Protein AF-G3H5D8-F1 (afdb_monomer_lite)

InterPro domains:
  IPR029676 Cilia- and flagella-associated protein 221 [PTHR46500] (36-100)

pLDDT: mean 80.96, std 14.47, range [38.12, 96.0]

Structure (mmCIF, N/CA/C/O backbone):
data_AF-G3H5D8-F1
#
_entry.id   AF-G3H5D8-F1
#
loop_
_atom_site.group_PDB
_atom_site.id
_atom_site.type_symbol
_atom_site.label_atom_id
_atom_site.label_alt_id
_atom_site.label_comp_id
_atom_site.label_asym_id
_atom_site.label_entity_id
_atom_site.label_seq_id
_atom_site.pdbx_PDB_ins_code
_atom_site.Cartn_x
_atom_site.Cartn_y
_atom_site.Cartn_z
_atom_site.occupancy
_atom_site.B_iso_or_equiv
_atom_site.auth_seq_id
_atom_site.auth_comp_id
_atom_site.auth_asym_id
_atom_site.auth_atom_id
_atom_site.pdbx_PDB_model_num
ATOM 1 N N . GLU A 1 1 ? -18.554 2.146 -3.412 1.00 39.69 1 GLU A N 1
ATOM 2 C CA . GLU A 1 1 ? -18.947 2.129 -1.981 1.00 39.69 1 GLU A CA 1
ATOM 3 C C . GLU A 1 1 ? -18.303 1.027 -1.132 1.00 39.69 1 GLU A C 1
ATOM 5 O O . GLU A 1 1 ? -18.133 1.243 0.061 1.00 39.69 1 GLU A O 1
ATOM 10 N N . VAL A 1 2 ? -17.910 -0.124 -1.700 1.00 43.47 2 VAL A N 1
ATOM 11 C CA . VAL A 1 2 ? -17.350 -1.258 -0.927 1.00 43.47 2 VAL A CA 1
ATOM 12 C C . VAL A 1 2 ? -16.068 -0.888 -0.163 1.00 43.47 2 VAL A C 1
ATOM 14 O O . VAL A 1 2 ? -15.934 -1.240 1.004 1.00 43.47 2 VAL A O 1
ATOM 17 N N . TYR A 1 3 ? -15.170 -0.100 -0.763 1.00 38.12 3 TYR A N 1
ATOM 18 C CA . TYR A 1 3 ? -13.916 0.290 -0.109 1.00 38.12 3 TYR A CA 1
ATOM 19 C C . TYR A 1 3 ? -14.119 1.283 1.044 1.00 38.12 3 TYR A C 1
ATOM 21 O O . TYR A 1 3 ? -13.540 1.100 2.104 1.00 38.12 3 TYR A O 1
ATOM 29 N N . THR A 1 4 ? -14.993 2.285 0.924 1.00 44.94 4 THR A N 1
ATOM 30 C CA . THR A 1 4 ? -15.151 3.334 1.954 1.00 44.94 4 THR A CA 1
ATOM 31 C C . THR A 1 4 ? -15.580 2.783 3.318 1.00 44.94 4 THR A C 1
ATOM 33 O O . THR A 1 4 ? -15.133 3.283 4.348 1.00 44.94 4 THR A O 1
ATOM 36 N N . LYS A 1 5 ? -16.405 1.726 3.331 1.00 44.47 5 LYS A N 1
ATOM 37 C CA . LYS A 1 5 ? -16.816 1.021 4.558 1.00 44.47 5 LYS A CA 1
ATOM 38 C C . LYS A 1 5 ? -15.682 0.208 5.191 1.00 44.47 5 LYS A C 1
ATOM 40 O O . LYS A 1 5 ? -15.685 0.015 6.397 1.00 44.47 5 LYS A O 1
ATOM 45 N N . ILE A 1 6 ? -14.729 -0.253 4.383 1.00 54.09 6 ILE A N 1
ATOM 46 C CA . ILE A 1 6 ? -13.585 -1.069 4.808 1.00 54.09 6 ILE A CA 1
ATOM 47 C C . ILE A 1 6 ? -12.391 -0.195 5.229 1.00 54.09 6 ILE A C 1
ATOM 49 O O . ILE A 1 6 ? -11.550 -0.652 5.991 1.00 54.09 6 ILE A O 1
ATOM 53 N N . LEU A 1 7 ? -12.338 1.064 4.776 1.00 52.59 7 LEU A N 1
ATOM 54 C CA . LEU A 1 7 ? -11.299 2.049 5.112 1.00 52.59 7 LEU A CA 1
ATOM 55 C C . LEU A 1 7 ? -11.572 2.843 6.397 1.00 52.59 7 LEU A C 1
ATOM 57 O O . LEU A 1 7 ? -10.671 3.503 6.917 1.00 52.59 7 LEU A O 1
ATOM 61 N N . ASN A 1 8 ? -12.803 2.782 6.906 1.00 54.81 8 ASN A N 1
ATOM 62 C CA . ASN A 1 8 ? -13.223 3.430 8.141 1.00 54.81 8 ASN A CA 1
ATOM 63 C C . ASN A 1 8 ? -13.911 2.402 9.041 1.00 54.81 8 ASN A C 1
ATOM 65 O O . ASN A 1 8 ? -15.096 2.115 8.869 1.00 54.81 8 ASN A O 1
ATOM 69 N N . ASN A 1 9 ? -13.181 1.883 10.028 1.00 61.34 9 ASN A N 1
ATOM 70 C CA . ASN A 1 9 ? -13.796 1.210 11.164 1.00 61.34 9 ASN A CA 1
ATOM 71 C C . ASN A 1 9 ? -14.131 2.260 12.243 1.00 61.34 9 ASN A C 1
ATOM 73 O O . ASN A 1 9 ? -13.458 3.286 12.338 1.00 61.34 9 ASN A O 1
ATOM 77 N N . LYS A 1 10 ? -15.144 2.017 13.088 1.00 63.81 10 LYS A N 1
ATOM 78 C CA . LYS A 1 10 ? -15.449 2.884 14.243 1.00 63.81 10 LYS A CA 1
ATOM 79 C C . LYS A 1 10 ? -14.233 3.098 15.154 1.00 63.81 10 LYS A C 1
ATOM 81 O O . LYS A 1 10 ? -14.158 4.134 15.807 1.00 63.81 10 LYS A O 1
ATOM 86 N N . ALA A 1 11 ? -13.321 2.126 15.201 1.00 66.19 11 ALA A N 1
ATOM 87 C CA . ALA A 1 11 ? -12.165 2.137 16.086 1.00 66.19 11 ALA A CA 1
ATOM 88 C C . ALA A 1 11 ? -10.838 2.538 15.421 1.00 66.19 11 ALA A C 1
ATOM 90 O O . ALA A 1 11 ? -9.925 2.906 16.144 1.00 66.19 11 ALA A O 1
ATOM 91 N N . ILE A 1 12 ? -10.677 2.426 14.094 1.00 76.75 12 ILE A N 1
ATOM 92 C CA . ILE A 1 12 ? -9.393 2.696 13.418 1.00 76.75 12 ILE A CA 1
ATOM 93 C C . ILE A 1 12 ? -9.626 3.287 12.024 1.00 76.75 12 ILE A C 1
ATOM 95 O O . ILE A 1 12 ? -10.480 2.815 11.270 1.00 76.75 12 ILE A O 1
ATOM 99 N N . GLN A 1 13 ? -8.811 4.281 11.660 1.00 83.00 13 GLN A N 1
ATOM 100 C CA . GLN A 1 13 ? -8.738 4.850 10.313 1.00 83.00 13 GLN A CA 1
ATOM 101 C C . GLN A 1 13 ? -7.304 4.794 9.767 1.00 83.00 13 GLN A C 1
ATOM 103 O O . GLN A 1 13 ? -6.387 5.317 10.403 1.00 83.00 13 GLN A O 1
ATOM 108 N N . ALA A 1 14 ? -7.122 4.236 8.565 1.00 83.25 14 ALA A N 1
ATOM 109 C CA . ALA A 1 14 ? -5.847 4.263 7.845 1.00 83.25 14 ALA A CA 1
ATOM 110 C C . ALA A 1 14 ? -5.716 5.493 6.936 1.00 83.25 14 ALA A C 1
ATOM 112 O O . ALA A 1 14 ? -6.669 5.895 6.263 1.00 83.25 14 ALA A O 1
ATOM 113 N N . ARG A 1 15 ? -4.519 6.086 6.907 1.00 85.38 15 ARG A N 1
ATOM 114 C CA . ARG A 1 15 ? -4.148 7.210 6.046 1.00 85.38 15 ARG A CA 1
ATOM 115 C C . ARG A 1 15 ? -2.745 6.976 5.461 1.00 85.38 15 ARG A C 1
ATOM 117 O O . ARG A 1 15 ? -1.792 6.928 6.231 1.00 85.38 15 ARG A O 1
ATOM 124 N N . PRO A 1 16 ? -2.601 6.852 4.132 1.00 86.00 16 PRO A N 1
ATOM 125 C C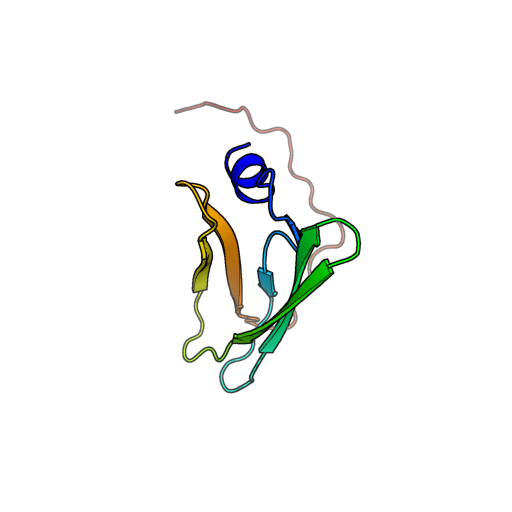A . PRO A 1 16 ? -3.678 6.802 3.143 1.00 86.00 16 PRO A CA 1
ATOM 126 C C . PRO A 1 16 ? -4.543 5.536 3.300 1.00 86.00 16 PRO A C 1
ATOM 128 O O . PRO A 1 16 ? -4.104 4.528 3.846 1.00 86.00 16 PRO A O 1
ATOM 131 N N . GLY A 1 17 ? -5.791 5.594 2.827 1.00 84.69 17 GLY A N 1
ATOM 132 C CA . GLY A 1 17 ? -6.683 4.426 2.814 1.00 84.69 17 GLY A CA 1
ATOM 133 C C . GLY A 1 17 ? -6.324 3.406 1.727 1.00 84.69 17 GLY A C 1
ATOM 134 O O . GLY A 1 17 ? -6.768 2.271 1.767 1.00 84.69 17 GLY A O 1
ATOM 135 N N . ILE A 1 18 ? -5.506 3.781 0.749 1.00 89.56 18 ILE A N 1
ATOM 136 C CA . ILE A 1 18 ? -4.991 2.879 -0.282 1.00 89.56 18 ILE A CA 1
ATOM 137 C C . ILE A 1 18 ? -3.512 3.197 -0.455 1.00 89.56 18 ILE A C 1
ATOM 139 O O . ILE A 1 18 ? -3.128 4.368 -0.454 1.00 89.56 18 ILE A O 1
ATOM 143 N N . VAL A 1 19 ? -2.687 2.167 -0.604 1.00 92.62 19 VAL A N 1
ATOM 144 C CA . VAL A 1 19 ? -1.257 2.314 -0.873 1.00 92.62 19 VAL A CA 1
ATOM 145 C C . VAL A 1 19 ? -1.008 2.102 -2.356 1.00 92.62 19 VAL A C 1
ATOM 147 O O . VAL A 1 19 ? -1.399 1.083 -2.926 1.00 92.62 19 VAL A O 1
ATOM 150 N N . HIS A 1 20 ? -0.316 3.055 -2.970 1.00 92.94 20 HIS A N 1
ATOM 151 C CA . HIS A 1 20 ? 0.105 2.958 -4.357 1.00 92.94 20 HIS A CA 1
ATOM 152 C C . HIS A 1 20 ? 1.630 2.952 -4.459 1.00 92.94 20 HIS A C 1
ATOM 154 O O . HIS A 1 20 ? 2.295 3.869 -3.984 1.00 92.94 20 HIS A O 1
ATOM 160 N N . PHE A 1 21 ? 2.165 1.944 -5.145 1.00 92.62 21 PHE A N 1
ATOM 161 C CA . PHE A 1 21 ? 3.536 1.905 -5.657 1.00 92.62 21 PHE A CA 1
ATOM 162 C C . PHE A 1 21 ? 3.481 2.058 -7.180 1.00 92.62 21 PHE A C 1
ATOM 164 O O . PHE A 1 21 ? 3.686 1.112 -7.940 1.00 92.62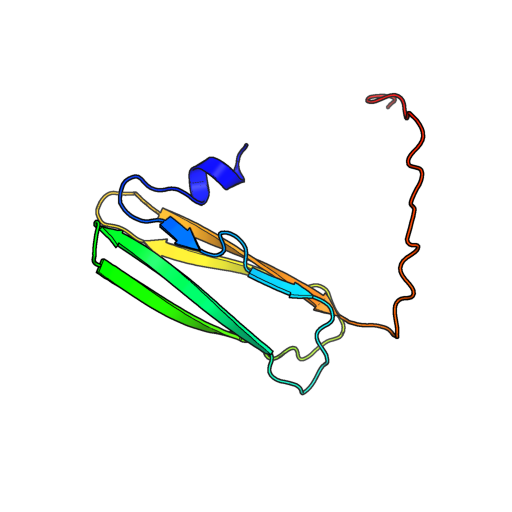 21 PHE A O 1
ATOM 171 N N . GLY A 1 22 ? 3.061 3.242 -7.627 1.00 89.38 22 GLY A N 1
ATOM 172 C CA . GLY A 1 22 ? 2.979 3.566 -9.047 1.00 89.38 22 GLY A CA 1
ATOM 173 C C . GLY A 1 22 ? 4.363 3.827 -9.629 1.00 89.38 22 GLY A C 1
ATOM 174 O O . GLY A 1 22 ? 5.176 4.503 -9.008 1.00 89.38 22 GLY A O 1
ATOM 175 N N . GLY A 1 23 ? 4.607 3.299 -10.823 1.00 87.94 23 GLY A N 1
ATOM 176 C CA . GLY A 1 23 ? 5.865 3.477 -11.533 1.00 87.94 23 GLY A CA 1
ATOM 177 C C . GLY A 1 23 ? 7.062 2.834 -10.838 1.00 87.94 23 GLY A C 1
ATOM 178 O O . GLY A 1 23 ? 8.161 3.375 -10.903 1.00 87.94 23 GLY A O 1
ATOM 179 N N . TYR A 1 24 ? 6.859 1.715 -10.141 1.00 91.12 24 TYR A N 1
ATOM 180 C CA . TYR A 1 24 ? 7.964 1.051 -9.462 1.00 91.12 24 TYR A CA 1
ATOM 181 C C . TYR A 1 24 ? 8.999 0.540 -10.478 1.00 91.12 24 TYR A C 1
ATOM 183 O O . TYR A 1 24 ? 8.673 0.198 -11.619 1.00 91.12 24 TYR A O 1
ATOM 191 N N . GLU A 1 25 ? 10.238 0.418 -10.017 1.00 90.31 25 GLU A N 1
ATOM 192 C CA . GLU A 1 25 ? 11.350 -0.195 -10.746 1.00 90.31 25 GLU A CA 1
ATOM 193 C C . GLU A 1 25 ? 11.775 -1.494 -10.049 1.00 90.31 25 GLU A C 1
ATOM 195 O O . GLU A 1 25 ? 11.804 -1.535 -8.813 1.00 90.31 25 GLU A O 1
ATOM 200 N N . ILE A 1 26 ? 12.103 -2.534 -10.826 1.00 91.00 26 ILE A N 1
ATOM 201 C CA . ILE A 1 26 ? 12.663 -3.792 -10.297 1.00 91.00 26 ILE A CA 1
ATOM 202 C C . ILE A 1 26 ? 14.023 -3.520 -9.655 1.00 91.00 26 ILE A C 1
ATOM 204 O O . ILE A 1 26 ? 14.709 -2.564 -10.013 1.00 91.00 26 ILE A O 1
ATOM 208 N N . GLU A 1 27 ? 14.384 -4.341 -8.670 1.00 86.88 27 GLU A N 1
ATOM 209 C CA . GLU A 1 27 ? 15.643 -4.266 -7.911 1.00 86.88 27 GLU A CA 1
ATOM 210 C C . GLU A 1 27 ? 15.780 -3.003 -7.043 1.00 86.88 27 GLU A C 1
ATOM 212 O O . GLU A 1 27 ? 16.708 -2.896 -6.241 1.00 86.88 27 GLU A O 1
ATOM 217 N N . LYS A 1 28 ? 14.825 -2.068 -7.125 1.00 90.44 28 LYS A N 1
ATOM 218 C CA . LYS A 1 28 ? 14.700 -0.937 -6.206 1.00 90.44 28 LYS A CA 1
ATOM 219 C C . LYS A 1 28 ? 13.691 -1.244 -5.110 1.00 90.44 28 LYS A C 1
ATOM 221 O O . LYS A 1 28 ? 12.639 -1.838 -5.344 1.00 90.44 28 LYS A O 1
ATOM 226 N N . GLN A 1 29 ? 13.998 -0.783 -3.902 1.00 93.62 29 GLN A N 1
ATOM 227 C CA . GLN A 1 29 ? 13.033 -0.775 -2.812 1.00 93.62 29 GLN A CA 1
ATOM 228 C C . GLN A 1 29 ? 12.208 0.503 -2.847 1.00 93.62 29 GLN A C 1
ATOM 230 O O . GLN A 1 29 ? 12.741 1.601 -3.005 1.00 93.62 29 GLN A O 1
ATOM 235 N N . HIS A 1 30 ? 10.909 0.348 -2.633 1.00 93.88 30 HIS A N 1
ATOM 236 C CA . HIS A 1 30 ? 9.956 1.446 -2.579 1.00 93.88 30 HIS A CA 1
ATOM 237 C C . HIS A 1 30 ? 9.292 1.436 -1.210 1.00 93.88 30 HIS A C 1
ATOM 239 O O . HIS A 1 30 ? 8.908 0.375 -0.721 1.00 93.88 30 HIS A O 1
ATOM 245 N N . GLN A 1 31 ? 9.156 2.599 -0.575 1.00 95.75 31 GLN A N 1
ATOM 246 C CA . GLN A 1 31 ? 8.563 2.701 0.757 1.00 95.75 31 GLN A CA 1
ATOM 247 C C . GLN A 1 31 ? 7.361 3.632 0.766 1.00 95.75 31 GLN A C 1
ATOM 249 O O . GLN A 1 31 ? 7.365 4.687 0.136 1.00 95.75 31 GLN A O 1
ATOM 254 N N . GLN A 1 32 ? 6.341 3.230 1.513 1.00 93.25 32 GLN A N 1
ATOM 255 C CA . GLN A 1 32 ? 5.193 4.062 1.844 1.00 93.25 32 GLN A CA 1
ATOM 256 C C . GLN A 1 32 ? 4.957 3.989 3.348 1.00 93.25 32 GLN A C 1
ATOM 258 O O . GLN A 1 32 ? 5.076 2.922 3.954 1.00 93.25 32 GLN A O 1
ATOM 263 N N . ILE A 1 33 ? 4.634 5.131 3.951 1.00 92.19 33 ILE A N 1
ATOM 264 C CA . ILE A 1 33 ? 4.310 5.225 5.374 1.00 92.19 33 ILE A CA 1
ATOM 265 C C . ILE A 1 33 ? 2.802 5.378 5.496 1.00 92.19 33 ILE A C 1
ATOM 267 O O . ILE A 1 33 ? 2.200 6.256 4.878 1.00 92.19 33 ILE A O 1
ATOM 271 N N . LEU A 1 34 ? 2.199 4.514 6.302 1.00 89.31 34 LEU A N 1
ATOM 272 C CA . LEU A 1 34 ? 0.792 4.569 6.641 1.00 89.31 34 LEU A CA 1
ATOM 273 C C . LEU A 1 34 ? 0.657 4.989 8.096 1.00 89.31 34 LEU A C 1
ATOM 275 O O . LEU A 1 34 ? 1.259 4.393 8.987 1.00 89.31 34 LEU A O 1
ATOM 279 N N . GLU A 1 35 ? -0.184 5.981 8.340 1.00 89.81 35 GLU A N 1
ATOM 280 C CA . GLU A 1 35 ? -0.627 6.341 9.676 1.00 89.81 35 GLU A CA 1
ATOM 281 C C . GLU A 1 35 ? -1.983 5.681 9.958 1.00 89.81 35 GLU A C 1
ATOM 283 O O . GLU A 1 35 ? -2.922 5.738 9.159 1.00 89.81 35 GLU A O 1
ATOM 288 N N . HIS A 1 36 ? -2.112 5.052 11.119 1.00 86.25 36 HIS A N 1
ATOM 289 C CA . HIS A 1 36 ? -3.349 4.473 11.620 1.00 86.25 36 HIS A CA 1
ATOM 290 C C . HIS A 1 36 ? -3.774 5.222 12.868 1.00 86.25 36 HIS A C 1
ATOM 292 O O . HIS A 1 36 ? -3.158 5.102 13.926 1.00 86.25 36 HIS A O 1
ATOM 298 N N . ARG A 1 37 ? -4.843 6.005 12.752 1.00 85.31 37 ARG A N 1
ATOM 299 C CA . ARG A 1 37 ? -5.433 6.702 13.893 1.00 85.31 37 ARG A CA 1
ATOM 300 C C . ARG A 1 37 ? -6.319 5.725 14.654 1.00 85.31 37 ARG A C 1
ATOM 302 O O . ARG A 1 37 ? -7.267 5.207 14.070 1.00 85.31 37 ARG A O 1
ATOM 309 N N . LEU A 1 38 ? -6.003 5.498 15.927 1.00 80.38 38 LEU A N 1
ATOM 310 C CA . LEU A 1 38 ? -6.727 4.573 16.802 1.00 80.38 38 LEU A CA 1
ATOM 311 C C . LEU A 1 38 ? -7.816 5.330 17.573 1.00 80.38 38 LEU A C 1
ATOM 313 O O . LEU A 1 38 ? -9.007 5.156 17.370 1.00 80.38 38 LEU A O 1
ATOM 317 N N . ILE A 1 39 ? -7.403 6.266 18.417 1.00 80.38 39 ILE A N 1
ATOM 318 C CA . ILE A 1 39 ? -8.296 7.166 19.153 1.00 80.38 39 ILE A CA 1
ATOM 319 C C . ILE A 1 39 ? -7.784 8.599 18.988 1.00 80.38 39 ILE A C 1
ATOM 321 O O . ILE A 1 39 ? -6.651 8.794 18.533 1.00 80.38 39 ILE A O 1
ATOM 325 N N . PRO A 1 40 ? -8.574 9.632 19.327 1.00 81.50 40 PRO A N 1
ATOM 326 C CA . PRO A 1 40 ? -8.065 10.998 19.334 1.00 81.50 40 PRO A CA 1
ATOM 327 C C . PRO A 1 40 ? -6.768 11.099 20.156 1.00 81.50 40 PRO A C 1
ATOM 329 O O . PRO A 1 40 ? -6.746 10.736 21.327 1.00 81.50 40 PRO A O 1
ATOM 332 N N . GLY A 1 41 ? -5.684 11.558 19.524 1.00 83.44 41 GLY A N 1
ATOM 333 C CA . GLY A 1 41 ? -4.366 11.702 20.156 1.00 83.44 41 GLY A CA 1
ATOM 334 C C . GLY A 1 41 ? -3.466 10.457 20.148 1.00 83.44 41 GLY A C 1
ATOM 335 O O . GLY A 1 41 ? -2.324 10.568 20.578 1.00 83.44 41 GLY A O 1
ATOM 336 N N . LEU A 1 42 ? -3.925 9.306 19.636 1.00 84.69 42 LEU A N 1
ATOM 337 C CA . LEU A 1 42 ? -3.115 8.086 19.517 1.00 84.69 42 LEU A CA 1
ATOM 338 C C . LEU A 1 42 ? -3.109 7.562 18.075 1.00 84.69 42 LEU A C 1
ATOM 340 O O . LEU A 1 42 ? -4.161 7.224 17.519 1.00 84.69 42 LEU A O 1
ATOM 344 N N . SER A 1 43 ? -1.917 7.434 17.495 1.00 87.62 43 SER A N 1
ATOM 345 C CA . SER A 1 43 ? -1.716 6.810 16.188 1.00 87.62 43 SER A CA 1
ATOM 346 C C . SER A 1 43 ? -0.563 5.809 16.188 1.00 87.62 43 SER A C 1
ATOM 348 O O . SER A 1 43 ? 0.322 5.835 17.042 1.00 87.62 43 SER A O 1
ATOM 350 N N . LEU A 1 44 ? -0.619 4.890 15.227 1.00 88.00 44 LEU A N 1
ATOM 351 C CA . LEU A 1 44 ? 0.432 3.937 14.893 1.00 88.00 44 LEU A CA 1
ATOM 352 C C . LEU A 1 44 ? 0.954 4.268 13.494 1.00 88.00 44 LEU A C 1
ATOM 354 O O . LEU A 1 44 ? 0.158 4.523 12.594 1.00 88.00 44 LEU A O 1
ATOM 358 N N . MET A 1 45 ? 2.269 4.228 13.295 1.00 91.06 45 MET A N 1
ATOM 359 C CA . MET A 1 45 ? 2.873 4.333 11.966 1.00 91.06 45 MET A CA 1
ATOM 360 C C . MET A 1 45 ? 3.371 2.967 11.504 1.00 91.06 45 MET A C 1
ATOM 362 O O . MET A 1 45 ? 4.044 2.262 12.255 1.00 91.06 45 MET A O 1
ATOM 366 N N . VAL A 1 46 ? 3.052 2.615 10.263 1.00 90.00 46 VAL A N 1
ATOM 367 C CA . VAL A 1 46 ? 3.475 1.379 9.605 1.00 90.00 46 VAL A CA 1
ATOM 368 C C . VAL A 1 46 ? 4.240 1.744 8.341 1.00 90.00 46 VAL A C 1
ATOM 370 O O . VAL A 1 46 ? 3.705 2.414 7.459 1.00 90.00 46 VAL A O 1
ATOM 373 N N . THR A 1 47 ? 5.484 1.285 8.236 1.00 94.00 47 THR A N 1
ATOM 374 C CA . THR A 1 47 ? 6.276 1.408 7.008 1.00 94.00 47 THR A CA 1
ATOM 375 C C . THR A 1 47 ? 6.114 0.145 6.179 1.00 94.00 47 THR A C 1
ATOM 377 O O . THR A 1 47 ? 6.400 -0.954 6.650 1.00 94.00 47 THR A O 1
ATOM 380 N N . VAL A 1 48 ? 5.679 0.305 4.934 1.00 93.56 48 VAL A N 1
ATOM 381 C CA . VAL A 1 48 ? 5.553 -0.782 3.964 1.00 93.56 48 VAL A CA 1
ATOM 382 C C . VAL A 1 48 ? 6.710 -0.676 2.989 1.00 93.56 48 VAL A C 1
ATOM 384 O O . VAL A 1 48 ? 6.820 0.320 2.276 1.00 93.56 48 VAL A O 1
ATOM 387 N N . THR A 1 49 ? 7.553 -1.706 2.954 1.00 96.00 49 THR A N 1
ATOM 388 C CA . THR A 1 49 ? 8.645 -1.830 1.984 1.00 96.00 49 THR A CA 1
ATOM 389 C C . THR A 1 49 ? 8.229 -2.799 0.890 1.00 96.00 49 THR A C 1
ATOM 391 O O . THR A 1 49 ? 7.933 -3.961 1.159 1.00 96.00 49 THR A O 1
ATOM 394 N N . PHE A 1 50 ? 8.226 -2.318 -0.345 1.00 95.50 50 PHE A N 1
ATOM 395 C CA . PHE A 1 50 ? 7.929 -3.088 -1.540 1.00 95.50 50 PHE A CA 1
ATOM 396 C C . PHE A 1 50 ? 9.215 -3.332 -2.335 1.00 95.50 50 PHE A C 1
ATOM 398 O O . PHE A 1 50 ? 10.016 -2.419 -2.537 1.00 95.50 50 PHE A O 1
ATOM 405 N N . SER A 1 51 ? 9.444 -4.579 -2.742 1.00 95.56 51 SER A N 1
ATOM 406 C CA . SER A 1 51 ? 10.630 -5.024 -3.486 1.00 95.56 51 SER A CA 1
ATOM 407 C C . SER A 1 51 ? 10.169 -5.933 -4.631 1.00 95.56 51 SER A C 1
ATOM 409 O O . SER A 1 51 ? 10.051 -7.139 -4.426 1.00 95.56 51 SER A O 1
ATOM 411 N N . PRO A 1 52 ? 9.803 -5.355 -5.787 1.00 93.94 52 PRO A N 1
ATOM 412 C CA . PRO A 1 52 ? 9.315 -6.109 -6.936 1.00 93.94 52 PRO A CA 1
ATOM 413 C C . PRO A 1 52 ? 10.438 -6.928 -7.573 1.00 93.94 52 PRO A C 1
ATOM 415 O O . PRO A 1 52 ? 11.560 -6.442 -7.723 1.00 93.94 52 PRO A O 1
ATOM 418 N N . ASP A 1 53 ? 10.101 -8.149 -7.979 1.00 92.81 53 ASP A N 1
ATOM 419 C CA . ASP A 1 53 ? 10.972 -9.108 -8.665 1.00 92.81 53 ASP A CA 1
ATOM 420 C C . ASP A 1 53 ? 10.635 -9.278 -10.156 1.00 92.81 53 ASP A C 1
ATOM 422 O O . ASP A 1 53 ? 11.460 -9.752 -10.932 1.00 92.81 53 ASP A O 1
ATOM 426 N N . GLU A 1 54 ? 9.448 -8.844 -10.580 1.00 93.12 54 GLU A N 1
ATOM 427 C CA . GLU A 1 54 ? 8.936 -9.004 -11.938 1.00 93.12 54 GLU A CA 1
ATOM 428 C C . GLU A 1 54 ? 8.241 -7.728 -12.436 1.00 93.12 54 GLU A C 1
ATOM 430 O O . GLU A 1 54 ? 7.675 -6.950 -11.668 1.00 93.12 54 GLU A O 1
ATOM 435 N N . TRP A 1 55 ? 8.232 -7.531 -13.759 1.00 90.44 55 TRP A N 1
ATOM 436 C CA . TRP A 1 55 ? 7.574 -6.401 -14.426 1.00 90.44 55 TRP A CA 1
ATOM 437 C C . TRP A 1 55 ? 6.075 -6.688 -14.567 1.00 90.44 55 TRP A C 1
ATOM 439 O O . TRP A 1 55 ? 5.579 -6.964 -15.659 1.00 90.44 55 TRP A O 1
ATOM 449 N N . ARG A 1 56 ? 5.335 -6.666 -13.454 1.00 92.12 56 ARG A N 1
ATOM 450 C CA . ARG A 1 56 ? 3.897 -6.974 -13.447 1.00 92.12 56 ARG A CA 1
ATOM 451 C C . ARG A 1 56 ? 3.073 -6.148 -12.473 1.00 92.12 56 ARG A C 1
ATOM 453 O O . ARG A 1 56 ? 3.557 -5.545 -11.527 1.00 92.12 56 ARG A O 1
ATOM 460 N N . TYR A 1 57 ? 1.769 -6.144 -12.666 1.00 92.75 57 TYR A N 1
ATOM 461 C CA . TYR A 1 57 ? 0.885 -5.577 -11.662 1.00 92.75 57 TYR A CA 1
ATOM 462 C C . TYR A 1 57 ? 0.864 -6.454 -10.392 1.00 92.75 57 TYR A C 1
ATOM 464 O O . TYR A 1 57 ? 0.636 -7.665 -10.480 1.00 92.75 57 TYR A O 1
ATOM 472 N N . TYR A 1 58 ? 1.081 -5.839 -9.223 1.00 94.75 58 TYR A N 1
ATOM 473 C CA . TYR A 1 58 ? 0.890 -6.483 -7.917 1.00 94.75 58 TYR A CA 1
ATOM 474 C C . TYR A 1 58 ? -0.319 -5.876 -7.207 1.00 94.75 58 TYR A C 1
ATOM 476 O O . TYR A 1 58 ? -0.506 -4.656 -7.187 1.00 94.75 58 TYR A O 1
ATOM 484 N N . TYR A 1 59 ? -1.117 -6.744 -6.593 1.00 94.75 59 TYR A N 1
ATOM 485 C CA . TYR A 1 59 ? -2.274 -6.378 -5.789 1.00 94.75 59 TYR A CA 1
ATOM 486 C C . TYR A 1 59 ? -2.272 -7.175 -4.493 1.00 94.75 59 TYR A C 1
ATOM 488 O O . TYR A 1 59 ? -2.120 -8.396 -4.528 1.00 94.75 59 TYR A O 1
ATOM 496 N N . ASP A 1 60 ? -2.471 -6.486 -3.374 1.00 94.38 60 ASP A N 1
ATOM 497 C CA . ASP A 1 60 ? -2.634 -7.110 -2.062 1.00 94.38 60 ASP A CA 1
ATOM 498 C C . ASP A 1 60 ? -3.440 -6.193 -1.125 1.00 94.38 60 ASP A C 1
ATOM 500 O O . ASP A 1 60 ? -3.950 -5.148 -1.534 1.00 94.38 60 ASP A O 1
ATOM 504 N N . CYS A 1 61 ? -3.574 -6.561 0.145 1.00 91.81 61 CYS A N 1
ATOM 505 C CA . CYS A 1 61 ? -4.134 -5.717 1.185 1.00 91.81 61 CYS A CA 1
ATOM 506 C C . CYS A 1 61 ? -3.455 -5.952 2.540 1.00 91.81 61 CYS A C 1
ATOM 508 O O . CYS A 1 61 ? -3.233 -7.087 2.958 1.00 91.81 61 CYS A O 1
ATOM 510 N N . ILE A 1 62 ? -3.208 -4.872 3.282 1.00 89.44 62 ILE A N 1
ATOM 511 C CA . ILE A 1 62 ? -2.841 -4.957 4.701 1.00 89.44 62 ILE A CA 1
ATOM 512 C C . ILE A 1 62 ? -4.124 -5.194 5.485 1.00 89.44 62 ILE A C 1
ATOM 514 O O . ILE A 1 62 ? -5.071 -4.413 5.374 1.00 89.44 62 ILE A O 1
ATOM 518 N N . ARG A 1 63 ? -4.155 -6.264 6.281 1.00 88.88 63 ARG A N 1
ATOM 519 C CA . ARG A 1 63 ? -5.296 -6.605 7.136 1.00 88.88 63 ARG A CA 1
ATOM 520 C C . ARG A 1 63 ? -4.979 -6.265 8.583 1.00 88.88 63 ARG A C 1
ATOM 522 O O . ARG A 1 63 ? -4.015 -6.781 9.139 1.00 88.88 63 ARG A O 1
ATOM 529 N N . ILE A 1 64 ? -5.798 -5.413 9.190 1.00 85.00 64 ILE A N 1
ATOM 530 C CA . ILE A 1 64 ? -5.664 -5.012 10.592 1.00 85.00 64 ILE A CA 1
ATOM 531 C C . ILE A 1 64 ? -6.888 -5.515 11.339 1.00 85.00 64 ILE A C 1
ATOM 533 O O . ILE A 1 64 ? -8.006 -5.046 11.121 1.00 85.00 64 ILE A O 1
ATOM 537 N N . HIS A 1 65 ? -6.661 -6.482 12.218 1.00 85.44 65 HIS A N 1
ATOM 538 C CA . HIS A 1 65 ? -7.699 -7.053 13.062 1.00 85.44 65 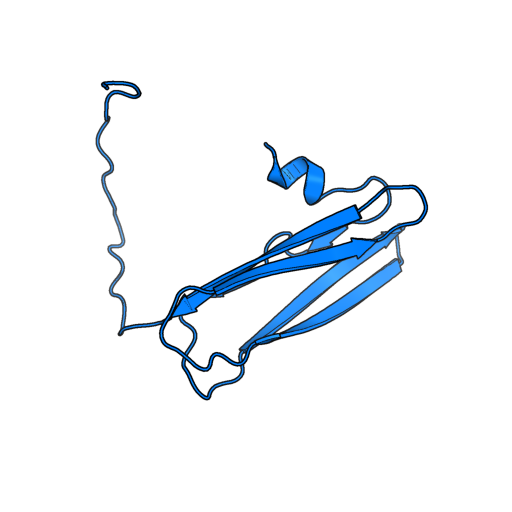HIS A CA 1
ATOM 539 C C . HIS A 1 65 ? -7.861 -6.221 14.335 1.00 85.44 65 HIS A C 1
ATOM 541 O O . HIS A 1 65 ? -6.888 -5.948 15.040 1.00 85.44 65 HIS A O 1
ATOM 547 N N . CYS A 1 66 ? -9.095 -5.813 14.619 1.00 75.94 66 CYS A N 1
ATOM 548 C CA . CYS A 1 66 ? -9.480 -5.134 15.850 1.00 75.94 66 CYS A CA 1
ATOM 549 C C . CYS A 1 66 ? -10.160 -6.123 16.808 1.00 75.94 66 CYS A C 1
ATOM 551 O O . CYS A 1 66 ? -10.359 -7.293 16.491 1.00 75.94 66 CYS A O 1
ATOM 553 N N . LYS A 1 67 ? -10.494 -5.662 18.017 1.00 79.38 67 LYS A N 1
ATOM 554 C CA . LYS A 1 67 ? -11.282 -6.449 18.974 1.00 79.38 67 LYS A CA 1
ATOM 555 C C . LYS A 1 67 ? -12.765 -6.419 18.582 1.00 79.38 67 LYS A C 1
ATOM 557 O O . LYS A 1 67 ? -13.275 -5.351 18.263 1.00 79.38 67 LYS A O 1
ATOM 562 N N . GLY A 1 68 ? -13.453 -7.561 18.692 1.00 70.50 68 GLY A N 1
ATOM 563 C CA . GLY A 1 68 ? -14.721 -7.784 17.975 1.00 70.50 68 GLY A CA 1
ATOM 564 C C . GLY A 1 68 ? -14.414 -8.088 16.507 1.00 70.50 68 GLY A C 1
ATOM 565 O O . GLY A 1 68 ? -13.300 -7.822 16.080 1.00 70.50 68 GLY A O 1
ATOM 566 N N . ASP A 1 69 ? -15.330 -8.655 15.726 1.00 70.19 69 ASP A N 1
ATOM 567 C CA . ASP A 1 69 ? -15.068 -9.119 14.340 1.00 70.19 69 ASP A CA 1
ATOM 568 C C . ASP A 1 69 ? -14.788 -7.990 13.311 1.00 70.19 69 ASP A C 1
ATOM 570 O O . ASP A 1 69 ? -14.989 -8.120 12.104 1.00 70.19 69 ASP A O 1
ATOM 574 N N . ASP A 1 70 ? -14.304 -6.856 13.796 1.00 77.75 70 ASP A N 1
ATOM 575 C CA . ASP A 1 70 ? -13.921 -5.659 13.087 1.00 77.75 70 ASP A CA 1
ATOM 576 C C . ASP A 1 70 ? -12.538 -5.833 12.441 1.00 77.75 70 ASP A C 1
ATOM 578 O O . ASP A 1 70 ? -11.513 -5.963 13.111 1.00 77.75 70 ASP A O 1
ATOM 582 N N . THR A 1 71 ? -12.493 -5.813 11.109 1.00 81.62 71 THR A N 1
ATOM 583 C CA . THR A 1 71 ? -11.245 -5.849 10.332 1.00 81.62 71 THR A CA 1
ATOM 584 C C . THR A 1 71 ? -11.183 -4.653 9.388 1.00 81.62 71 THR A C 1
ATOM 586 O O . THR A 1 71 ? -12.129 -4.385 8.649 1.00 81.62 71 THR A O 1
ATOM 589 N N . LEU A 1 72 ? -10.058 -3.941 9.405 1.00 84.19 72 LEU A N 1
ATOM 590 C CA . LEU A 1 72 ? -9.730 -2.878 8.459 1.00 84.19 72 LEU A CA 1
ATOM 591 C C . LEU A 1 72 ? -8.844 -3.470 7.354 1.00 84.19 72 LEU A C 1
ATOM 593 O O . LEU A 1 72 ? -7.854 -4.138 7.658 1.00 84.19 72 LEU A O 1
ATOM 597 N N . LEU A 1 73 ? -9.181 -3.230 6.084 1.00 88.12 73 LEU A N 1
ATOM 598 C CA . LEU A 1 73 ? -8.326 -3.615 4.954 1.00 88.12 73 LEU A CA 1
ATOM 599 C C . LEU A 1 73 ? -7.799 -2.359 4.275 1.00 88.12 73 LEU A C 1
ATOM 601 O O . LEU A 1 73 ? -8.584 -1.497 3.891 1.00 88.12 73 LEU A O 1
ATOM 605 N N . VAL A 1 74 ? -6.488 -2.290 4.073 1.00 89.75 74 VAL A N 1
ATOM 606 C CA . VAL A 1 74 ? -5.842 -1.238 3.284 1.00 89.75 74 VAL A CA 1
ATOM 607 C C . VAL A 1 74 ? -5.341 -1.864 1.984 1.00 89.75 74 VAL A C 1
ATOM 609 O O . VAL A 1 74 ? -4.351 -2.596 2.021 1.00 89.75 74 VAL A O 1
ATOM 612 N N . PRO A 1 75 ? -6.014 -1.641 0.843 1.00 93.94 75 PRO A N 1
ATOM 613 C CA . PRO A 1 75 ? -5.570 -2.171 -0.440 1.00 93.94 75 PRO A CA 1
ATOM 614 C C . PRO A 1 75 ? -4.201 -1.616 -0.839 1.00 93.94 75 PRO A C 1
ATOM 616 O O . PRO A 1 75 ? -3.887 -0.452 -0.580 1.00 93.94 75 PRO A O 1
ATOM 619 N N . ILE A 1 76 ? -3.417 -2.447 -1.515 1.00 93.94 76 ILE A N 1
ATOM 620 C CA . ILE A 1 76 ? -2.130 -2.110 -2.110 1.00 93.94 76 ILE A CA 1
ATOM 621 C C . ILE A 1 76 ? -2.215 -2.385 -3.607 1.00 93.94 76 ILE A C 1
ATOM 623 O O . ILE A 1 76 ? -2.612 -3.469 -4.031 1.00 93.94 76 ILE A O 1
ATOM 627 N N . HIS A 1 77 ? -1.786 -1.410 -4.401 1.00 95.19 77 HIS A N 1
ATOM 628 C CA . HIS A 1 77 ? -1.635 -1.539 -5.844 1.00 95.19 77 HIS A CA 1
ATOM 629 C C . HIS A 1 77 ? -0.224 -1.114 -6.256 1.00 95.19 77 HIS A C 1
ATOM 631 O O . HIS A 1 77 ? 0.204 -0.009 -5.917 1.00 95.19 77 HIS A O 1
ATOM 637 N N . ALA A 1 78 ? 0.476 -1.941 -7.029 1.00 94.50 78 ALA A N 1
ATOM 638 C CA . ALA A 1 78 ? 1.783 -1.601 -7.584 1.00 94.50 78 ALA A CA 1
ATOM 639 C C . ALA A 1 78 ? 1.793 -1.784 -9.103 1.00 94.50 78 ALA A C 1
ATOM 641 O O . ALA A 1 78 ? 1.489 -2.869 -9.600 1.00 94.50 78 ALA A O 1
ATOM 642 N N . TYR A 1 79 ? 2.166 -0.733 -9.832 1.00 92.19 79 TYR A N 1
ATOM 643 C CA . TYR A 1 79 ? 2.234 -0.732 -11.295 1.00 92.19 79 TYR A CA 1
ATOM 644 C C . TYR A 1 79 ?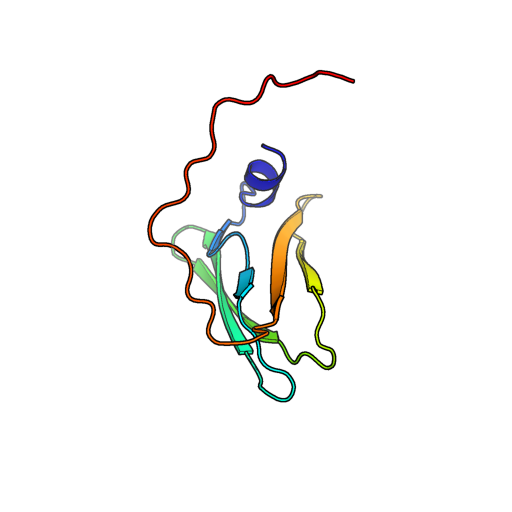 3.665 -0.407 -11.738 1.00 92.19 79 TYR A C 1
ATOM 646 O O . TYR A 1 79 ? 4.215 0.576 -11.236 1.00 92.19 79 TYR A O 1
ATOM 654 N N . PRO A 1 80 ? 4.267 -1.181 -12.655 1.00 89.69 80 PRO A N 1
ATOM 655 C CA . PRO A 1 80 ? 5.621 -0.909 -13.127 1.00 89.69 80 PRO A CA 1
ATOM 656 C C . PRO A 1 80 ? 5.698 0.363 -13.984 1.00 89.69 80 PRO A C 1
ATOM 658 O O . PRO A 1 80 ? 4.735 0.696 -14.676 1.00 89.69 80 PRO A O 1
ATOM 661 N N . VAL A 1 81 ? 6.859 1.031 -14.015 1.00 78.25 81 VAL A N 1
ATOM 662 C CA . VAL A 1 81 ? 7.158 2.069 -15.025 1.00 78.25 81 VAL A CA 1
ATOM 663 C C . VAL A 1 81 ? 7.828 1.453 -16.254 1.00 78.25 81 VAL A C 1
ATOM 665 O O . VAL A 1 81 ? 9.005 1.125 -16.233 1.00 78.25 81 VAL A O 1
ATOM 668 N N . LEU A 1 82 ? 7.095 1.293 -17.356 1.00 64.19 82 LEU A N 1
ATOM 669 C CA . LEU A 1 82 ? 7.671 0.704 -18.575 1.00 64.19 82 LEU A CA 1
ATOM 670 C C . LEU A 1 82 ? 8.489 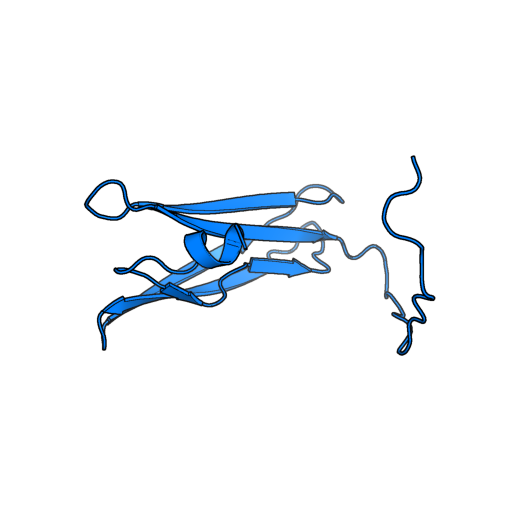1.690 -19.430 1.00 64.19 82 LEU A C 1
ATOM 672 O O . LEU A 1 82 ? 9.180 1.223 -20.323 1.00 64.19 82 LEU A O 1
ATOM 676 N N . ASN A 1 83 ? 8.413 3.008 -19.182 1.00 59.41 83 ASN A N 1
ATOM 677 C CA . ASN A 1 83 ? 9.255 4.098 -19.724 1.00 59.41 83 ASN A CA 1
ATOM 678 C C . ASN A 1 83 ? 8.716 5.457 -19.216 1.00 59.41 83 ASN A C 1
ATOM 680 O O . ASN A 1 83 ? 7.679 5.471 -18.549 1.00 59.41 83 ASN A O 1
ATOM 684 N N . ASN A 1 84 ? 9.373 6.587 -19.540 1.00 61.47 84 ASN A N 1
ATOM 685 C CA . ASN A 1 84 ? 8.823 7.940 -19.336 1.00 61.47 84 ASN A CA 1
ATOM 686 C C . ASN A 1 84 ? 7.433 8.026 -19.982 1.00 61.47 84 ASN A C 1
ATOM 688 O O . ASN A 1 84 ? 7.305 8.178 -21.196 1.00 61.47 84 ASN A O 1
ATOM 692 N N . LEU A 1 85 ? 6.392 7.857 -19.168 1.00 58.00 85 LEU A N 1
ATOM 693 C CA . LEU A 1 85 ? 5.016 7.966 -19.611 1.00 58.00 85 LEU A CA 1
ATOM 694 C C . LEU A 1 85 ? 4.712 9.455 -19.762 1.00 58.00 85 LEU A C 1
ATOM 696 O O . LEU A 1 85 ? 4.408 10.136 -18.782 1.00 58.00 85 LEU A O 1
ATOM 700 N N . ASP A 1 86 ? 4.794 9.953 -20.993 1.00 63.38 86 ASP A N 1
ATOM 701 C CA . ASP A 1 86 ? 4.200 11.233 -21.365 1.00 63.38 86 ASP A CA 1
ATOM 702 C C . ASP A 1 86 ? 2.677 11.078 -21.302 1.00 63.38 86 ASP A C 1
ATOM 704 O O . ASP A 1 86 ? 1.999 10.804 -22.295 1.00 63.38 86 ASP A O 1
ATOM 708 N N . PHE A 1 87 ? 2.129 11.175 -20.089 1.00 63.88 87 PHE A N 1
ATOM 709 C CA . PHE A 1 87 ? 0.690 11.194 -19.902 1.00 63.88 87 PHE A CA 1
ATOM 710 C C . PHE A 1 87 ? 0.129 12.452 -20.568 1.00 63.88 87 PHE A C 1
ATOM 712 O O . PHE A 1 87 ? 0.593 13.560 -20.276 1.00 63.88 87 PHE A O 1
ATOM 719 N N . PRO A 1 88 ? -0.886 12.317 -21.436 1.00 73.12 88 PRO A N 1
ATOM 720 C CA . PRO A 1 88 ? -1.521 13.477 -22.027 1.00 73.12 88 PRO A CA 1
ATOM 721 C C . PRO A 1 88 ? -2.132 14.331 -20.912 1.00 73.12 88 PRO A C 1
ATOM 723 O O . PRO A 1 88 ? -2.817 13.826 -20.023 1.00 73.12 88 PRO A O 1
ATOM 726 N N . THR A 1 89 ? -1.914 15.644 -20.972 1.00 77.06 89 THR A N 1
ATOM 727 C CA . THR A 1 89 ? -2.498 16.603 -20.017 1.00 77.06 89 THR A CA 1
ATOM 728 C C . THR A 1 89 ? -4.022 16.681 -20.115 1.00 77.06 89 THR A C 1
ATOM 730 O O . THR A 1 89 ? -4.673 17.248 -19.240 1.00 77.06 89 THR A O 1
ATOM 733 N N . PHE A 1 90 ? -4.597 16.104 -21.172 1.00 84.56 90 PHE A N 1
ATOM 734 C CA . PHE A 1 90 ? -6.024 16.062 -21.426 1.00 84.56 90 PHE A CA 1
ATOM 735 C C . PHE A 1 90 ? -6.427 14.722 -22.049 1.00 84.56 90 PHE A C 1
ATOM 737 O O . PHE A 1 90 ? -5.868 14.303 -23.062 1.00 84.56 90 PHE A O 1
ATOM 744 N N . ILE A 1 91 ? -7.434 14.076 -21.461 1.00 82.12 91 ILE A N 1
ATOM 745 C CA . ILE A 1 91 ? -8.073 12.874 -22.000 1.00 82.12 91 ILE A CA 1
ATOM 746 C C . ILE A 1 91 ? -9.556 13.193 -22.176 1.00 82.12 91 ILE A C 1
ATOM 748 O O . ILE A 1 91 ? -10.244 13.497 -21.204 1.00 82.12 91 ILE A O 1
ATOM 752 N N . ASN A 1 92 ? -10.046 13.113 -23.414 1.00 82.44 92 ASN A N 1
ATOM 753 C CA . ASN A 1 92 ? -11.473 13.201 -23.704 1.00 82.44 92 ASN A CA 1
ATOM 754 C C . ASN A 1 92 ? -12.077 11.793 -23.694 1.00 82.44 92 ASN A C 1
ATOM 756 O O . ASN A 1 92 ? -11.827 11.005 -24.606 1.00 82.44 92 ASN A O 1
ATOM 760 N N . LEU A 1 93 ? -12.865 11.490 -22.666 1.00 81.81 93 LEU A N 1
ATOM 761 C CA . LEU A 1 93 ? -13.718 10.309 -22.632 1.00 81.81 93 LEU A CA 1
ATOM 762 C C . LEU A 1 93 ? -15.114 10.764 -23.059 1.00 81.81 93 LEU A C 1
ATOM 764 O O . LEU A 1 93 ? -15.852 11.331 -22.259 1.00 81.81 93 LEU A O 1
ATOM 768 N N . SER A 1 94 ? -15.422 10.582 -24.342 1.00 81.88 94 SER A N 1
ATOM 769 C CA . SER A 1 94 ? -16.740 10.901 -24.896 1.00 81.88 94 SER A CA 1
ATOM 770 C C . SER A 1 94 ? -17.832 10.062 -24.230 1.00 81.88 94 SER A C 1
ATOM 772 O O . SER A 1 94 ? -17.555 8.997 -23.676 1.00 81.88 94 SER A O 1
ATOM 774 N N . ASP A 1 95 ? -19.073 10.546 -24.281 1.00 82.50 95 ASP A N 1
ATOM 775 C CA . ASP A 1 95 ? -20.214 9.830 -23.715 1.00 82.50 95 ASP A CA 1
ATOM 776 C C . ASP A 1 95 ? -20.356 8.450 -24.373 1.00 82.50 95 ASP A C 1
ATOM 778 O O . ASP A 1 95 ? -20.578 8.331 -25.580 1.00 82.50 95 ASP A O 1
ATOM 782 N N . VAL A 1 96 ? -20.230 7.397 -23.566 1.00 78.06 96 VAL A N 1
ATOM 783 C CA . VAL A 1 96 ? -20.489 6.013 -23.971 1.00 78.06 96 VAL A CA 1
ATOM 784 C C . VAL A 1 96 ? -21.784 5.565 -23.306 1.00 78.06 96 VAL A C 1
ATOM 786 O O . VAL A 1 96 ? -21.966 5.752 -22.101 1.00 78.06 96 VAL A O 1
ATOM 789 N N . LEU A 1 97 ? -22.688 4.964 -24.084 1.00 78.75 97 LEU A N 1
ATOM 790 C CA . LEU A 1 97 ? -23.906 4.362 -23.548 1.00 78.75 97 LEU A CA 1
ATOM 791 C C . LEU A 1 97 ? -23.528 3.244 -22.568 1.00 78.75 97 LEU A C 1
ATOM 793 O O . LEU A 1 97 ? -22.873 2.267 -22.927 1.00 78.75 97 LEU A O 1
ATOM 797 N N . LEU A 1 98 ? -23.931 3.394 -21.309 1.00 73.25 98 LEU A N 1
ATOM 798 C CA . LEU A 1 98 ? -23.767 2.349 -20.308 1.00 73.25 98 LEU A CA 1
ATOM 799 C C . LEU A 1 98 ? -24.814 1.254 -20.550 1.00 73.25 98 LEU A C 1
ATOM 801 O O . LEU A 1 98 ? -26.008 1.514 -20.421 1.00 73.25 98 LEU A O 1
ATOM 805 N N . GLY A 1 99 ? -24.366 0.024 -20.815 1.00 71.88 99 GLY A N 1
ATOM 806 C CA . GLY A 1 99 ? -25.217 -1.166 -20.710 1.00 71.88 99 GLY A CA 1
ATOM 807 C C . GLY A 1 99 ? -25.630 -1.869 -22.004 1.00 71.88 99 GLY A C 1
ATOM 808 O O . GLY A 1 99 ? -26.495 -2.741 -21.921 1.00 71.88 99 GLY A O 1
ATOM 809 N N . ASP A 1 100 ? -25.022 -1.578 -23.155 1.00 55.91 100 ASP A N 1
ATOM 810 C CA . ASP A 1 100 ? -25.190 -2.449 -24.325 1.00 55.91 100 ASP A CA 1
ATOM 811 C C . ASP A 1 100 ? -24.412 -3.761 -24.122 1.00 55.91 100 ASP A C 1
ATOM 813 O O . ASP A 1 100 ? -23.240 -3.762 -23.738 1.00 55.91 100 ASP A O 1
ATOM 817 N N . ARG A 1 101 ? -25.119 -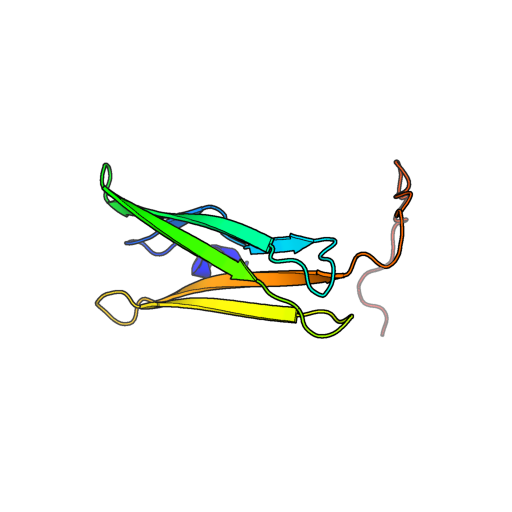4.881 -24.302 1.00 50.22 101 ARG A N 1
ATOM 818 C CA . ARG A 1 101 ? -24.593 -6.249 -24.217 1.00 50.22 101 ARG A CA 1
ATOM 819 C C . ARG A 1 101 ? -24.050 -6.722 -25.554 1.00 50.22 101 ARG A C 1
ATOM 821 O O . ARG A 1 101 ? -24.701 -6.416 -26.576 1.00 50.22 101 ARG A O 1
#

Radius of gyration: 17.56 Å; chains: 1; bounding box: 41×26×45 Å

Organism: Cricetulus griseus (NCBI:txid10029)

Secondary structure (DSSP, 8-state):
-HHHHHHB-SS-EEESSSEEEEEE-TT--EEEEEEEEEETTEEEEEEEEE---SSS-EEEEEEEE-SSS-EEEEEEEEEE--S-----S--------TT--

Sequence (101 aa):
EVYTKILNNKAIQARPGIVHFGGYEIEKQHQQILEHRLIPGLSLMVTVTFSPDEWRYYYDCIRIHCKGDDTLLVPIHAYPVLNNLDFPTFINLSDVLLGDR

Foldseek 3Di:
DVQVPLQDDVFKHKVVLEAEQEADDAPDKDWDWIWMDGDVPDIDIDIDIDHDHDQDKDKDWDWDQDPDRRIHTHIYIYHHNPDPPPDPPDDDDPDDDPDDD